Protein AF-A0A1F4U5E6-F1 (afdb_monomer_lite)

pLDDT: mean 86.34, std 8.9, range [43.69, 95.5]

Organism: NCBI:txid1802587

Foldseek 3Di:
DFWKKKKKFKALDLPADAFAFDPPDQQGFGDDPPDARPDDGPQVVLVRHLCRTLWMWMDTDFAIWTWGDSDHPPDDTDTHGFDTDPPPDLDDDTDDDQCVRVNPCRHQKMWIKMWMWRHDPDDGTHTPDIDPPHRDIQGDDDWGKDKDADDFDPVDDSSGGGGMDMDTDD

Secondary structure (DSSP, 8-state):
--EEEEEEEEESSTT-------TT-SS-----TTPPPSSS-HHHHHHHTGGG-SEEEEEETTEEEEEE----TTPPP-PEEEEE--SS-S-------THHHHTT---SEEEEEEEEEEE-SSS--EEEEEPSSSSEEEE-STT-EEEEEPPP-TTS-TTT---EEEEE--

Sequence (170 aa):
MINNRYFMVLSNSQSFSVPLTYADNTEYEFLSVGDPPQSGSQESYYTKYYSTWNGYIELNNNGYYLTKGPFTYETTATPEPLSLFDGNTNTLKFDFRLDRIFGTSIPDTIYFDLITVSYPLSGSKRTQDLLYPDRLPIPKGSSAEKSGSDLSDTTLNSSLDITGWKVRIQ

Radius of gyration: 15.38 Å; chains: 1; bounding box: 39×31×42 Å

Structure (mmCIF, N/CA/C/O backbone):
data_AF-A0A1F4U5E6-F1
#
_entry.id   AF-A0A1F4U5E6-F1
#
loop_
_atom_site.group_PDB
_atom_site.id
_atom_site.type_symbol
_atom_site.label_atom_id
_atom_site.label_alt_id
_atom_site.label_comp_id
_atom_site.label_asym_id
_atom_site.label_entity_id
_atom_site.label_seq_id
_atom_site.pdbx_PDB_ins_code
_atom_site.Cartn_x
_atom_site.Cartn_y
_atom_site.Cartn_z
_atom_site.occupancy
_atom_site.B_iso_or_equiv
_atom_site.auth_seq_id
_atom_site.auth_comp_id
_atom_site.auth_asym_id
_atom_site.auth_atom_id
_atom_site.pdbx_PDB_model_num
ATOM 1 N N . MET A 1 1 ? 13.727 -8.764 -16.614 1.00 43.69 1 MET A N 1
ATOM 2 C CA . MET A 1 1 ? 12.296 -9.026 -16.360 1.00 43.69 1 MET A CA 1
ATOM 3 C C . MET A 1 1 ? 11.8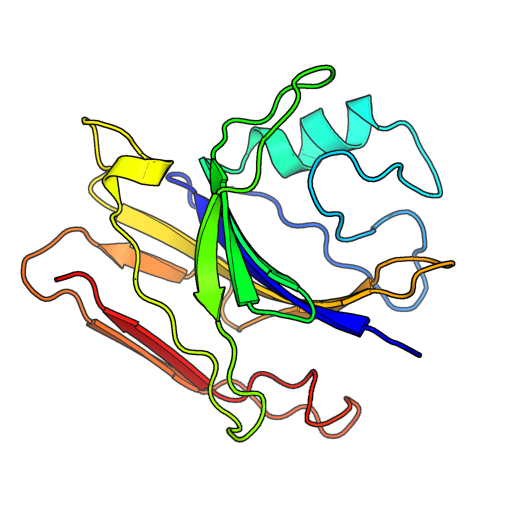06 -7.961 -15.403 1.00 43.69 1 MET A C 1
ATOM 5 O O . MET A 1 1 ? 12.431 -7.789 -14.363 1.00 43.69 1 MET A O 1
ATOM 9 N N . ILE A 1 2 ? 10.781 -7.202 -15.786 1.00 52.31 2 ILE A N 1
ATOM 10 C CA . ILE A 1 2 ? 10.107 -6.282 -14.867 1.00 52.31 2 ILE A CA 1
ATOM 11 C C . ILE A 1 2 ? 9.233 -7.152 -13.963 1.00 52.31 2 ILE A C 1
ATOM 13 O O . ILE A 1 2 ? 8.487 -7.989 -14.464 1.00 52.31 2 ILE A O 1
ATOM 17 N N . ASN A 1 3 ? 9.387 -7.006 -12.652 1.00 75.81 3 ASN A N 1
ATOM 18 C CA . ASN A 1 3 ? 8.534 -7.659 -11.674 1.00 75.81 3 ASN A CA 1
ATOM 19 C C . ASN A 1 3 ? 7.496 -6.622 -11.246 1.00 75.81 3 ASN A C 1
ATOM 21 O O . ASN A 1 3 ? 7.801 -5.749 -10.442 1.00 75.81 3 ASN A O 1
ATOM 25 N N . ASN A 1 4 ? 6.321 -6.628 -11.866 1.00 85.44 4 ASN A N 1
ATOM 26 C CA . ASN A 1 4 ? 5.255 -5.718 -11.459 1.00 85.44 4 ASN A CA 1
ATOM 27 C C . ASN A 1 4 ? 4.776 -6.131 -10.068 1.00 85.44 4 ASN A C 1
ATOM 29 O O . ASN A 1 4 ? 4.473 -7.303 -9.839 1.00 85.44 4 ASN A O 1
ATOM 33 N N . ARG A 1 5 ? 4.727 -5.174 -9.145 1.00 90.62 5 ARG A N 1
ATOM 34 C CA . ARG A 1 5 ? 4.241 -5.392 -7.785 1.00 90.62 5 ARG A CA 1
ATOM 35 C C . ARG A 1 5 ? 2.993 -4.576 -7.533 1.00 90.62 5 ARG A C 1
ATOM 37 O O . ARG A 1 5 ? 2.780 -3.533 -8.144 1.00 90.62 5 ARG A O 1
ATOM 44 N N . TYR A 1 6 ? 2.206 -5.061 -6.591 1.00 92.06 6 TYR A N 1
ATOM 45 C CA . TYR A 1 6 ? 0.998 -4.401 -6.131 1.00 92.06 6 TYR A CA 1
ATOM 46 C C . TYR A 1 6 ? 1.112 -4.200 -4.637 1.00 92.06 6 TYR A C 1
ATOM 48 O O . TYR A 1 6 ? 1.542 -5.115 -3.935 1.00 92.06 6 TYR A O 1
ATOM 56 N N . PHE A 1 7 ? 0.713 -3.029 -4.167 1.00 94.31 7 PHE A N 1
ATOM 57 C CA . PHE A 1 7 ? 0.756 -2.670 -2.761 1.00 94.31 7 PHE A CA 1
ATOM 58 C C . PHE A 1 7 ? -0.616 -2.188 -2.323 1.00 94.31 7 PHE A C 1
ATOM 60 O O . PHE A 1 7 ? -1.143 -1.235 -2.887 1.00 94.31 7 PHE A O 1
ATOM 67 N N . MET A 1 8 ? -1.177 -2.823 -1.298 1.00 94.56 8 MET A N 1
ATOM 68 C CA . MET A 1 8 ? -2.280 -2.257 -0.532 1.00 94.56 8 MET A CA 1
ATOM 69 C C . MET A 1 8 ? -1.697 -1.630 0.733 1.00 94.56 8 MET A C 1
ATOM 71 O O . MET A 1 8 ? -1.329 -2.352 1.661 1.00 94.56 8 MET A O 1
ATOM 75 N N . VAL A 1 9 ? -1.581 -0.305 0.766 1.00 95.50 9 VAL A N 1
ATOM 76 C CA . VAL A 1 9 ? -1.103 0.436 1.944 1.00 95.50 9 VAL A CA 1
ATOM 77 C C . VAL A 1 9 ? -2.282 0.708 2.861 1.00 95.50 9 VAL A C 1
ATOM 79 O O . VAL A 1 9 ? -3.333 1.127 2.393 1.00 95.50 9 VAL A O 1
ATOM 82 N N . LEU A 1 10 ? -2.116 0.470 4.161 1.00 94.88 10 LEU A N 1
ATOM 83 C CA . LEU A 1 10 ? -3.172 0.591 5.163 1.00 94.88 10 LEU A CA 1
ATOM 84 C C . LEU A 1 10 ? -2.769 1.603 6.237 1.00 94.88 10 LEU A C 1
ATOM 86 O O . LEU A 1 10 ? -1.662 1.547 6.783 1.00 94.88 10 LEU A O 1
ATOM 90 N N . SER A 1 11 ? -3.690 2.499 6.588 1.00 95.50 11 SER A N 1
ATOM 91 C CA . SER A 1 11 ? -3.499 3.481 7.655 1.00 95.50 11 SER A CA 1
ATOM 92 C C . SER A 1 11 ? -4.773 3.702 8.470 1.00 95.50 11 SER A C 1
ATOM 94 O O . SER A 1 11 ? -5.887 3.497 7.998 1.00 95.50 11 SER A O 1
ATOM 96 N N . ASN A 1 12 ? -4.624 4.132 9.717 1.00 94.62 12 ASN A N 1
ATOM 97 C CA . ASN A 1 12 ? -5.707 4.615 10.568 1.00 94.62 12 ASN A CA 1
ATOM 98 C C . ASN A 1 12 ? -5.936 6.130 10.420 1.00 94.62 12 ASN A C 1
ATOM 100 O O . ASN A 1 12 ? -6.871 6.664 11.014 1.00 94.62 12 ASN A O 1
ATOM 104 N N . SER A 1 13 ? -5.103 6.818 9.635 1.00 94.75 13 SER A N 1
ATOM 105 C CA . SER A 1 13 ? -5.244 8.237 9.322 1.00 94.75 13 SER A CA 1
ATOM 106 C C . SER A 1 13 ? -5.561 8.420 7.848 1.00 94.75 13 SER A C 1
ATOM 108 O O . SER A 1 13 ? -4.887 7.844 7.003 1.00 94.75 13 SER A O 1
ATOM 110 N N . GLN A 1 14 ? -6.520 9.289 7.520 1.00 94.69 14 GLN A N 1
ATOM 111 C CA . GLN A 1 14 ? -6.767 9.687 6.132 1.00 94.69 14 GLN A CA 1
ATOM 112 C C . GLN A 1 14 ? -5.588 10.481 5.551 1.00 94.69 14 GLN A C 1
ATOM 114 O O . GLN A 1 14 ? -5.414 10.531 4.343 1.00 94.69 14 GLN A O 1
ATOM 119 N N . SER A 1 15 ? -4.747 11.092 6.389 1.00 94.38 15 SER A N 1
ATOM 120 C CA . SER A 1 15 ? -3.628 11.931 5.949 1.00 94.38 15 SER A CA 1
ATOM 121 C C . SER A 1 15 ? -2.345 11.149 5.642 1.00 94.38 15 SER A C 1
ATOM 123 O O . SER A 1 15 ? -1.268 11.749 5.605 1.00 94.38 15 SER A O 1
ATOM 125 N N . PHE A 1 16 ? -2.410 9.821 5.499 1.00 94.12 16 PHE A N 1
ATOM 126 C CA . PHE A 1 16 ? -1.217 9.035 5.194 1.00 94.12 16 PHE A CA 1
ATOM 127 C C . PHE A 1 16 ? -0.647 9.391 3.816 1.00 94.12 16 PHE A C 1
ATOM 129 O O . PHE A 1 16 ? -1.351 9.843 2.904 1.00 94.12 16 PHE A O 1
ATOM 136 N N . SER A 1 17 ? 0.667 9.243 3.695 1.00 90.81 17 SER A N 1
ATOM 137 C CA . SER A 1 17 ? 1.424 9.666 2.523 1.00 90.81 17 SER A CA 1
ATOM 138 C C . SER A 1 17 ? 1.982 8.454 1.804 1.00 90.81 17 SER A C 1
ATOM 140 O O . SER A 1 17 ? 2.767 7.705 2.378 1.00 90.81 17 SER A O 1
ATOM 142 N N . VAL A 1 18 ? 1.629 8.292 0.533 1.00 90.25 18 VAL A N 1
ATOM 143 C CA . VAL A 1 18 ? 2.249 7.318 -0.369 1.00 90.25 18 VAL A CA 1
ATOM 144 C C . VAL A 1 18 ? 3.149 8.042 -1.371 1.00 90.25 18 VAL A C 1
ATOM 146 O O . VAL A 1 18 ? 2.835 9.161 -1.788 1.00 90.25 18 VAL A O 1
ATOM 149 N N . PRO A 1 19 ? 4.297 7.461 -1.740 1.00 87.94 19 PRO A N 1
ATOM 150 C CA . PRO A 1 19 ? 5.153 8.022 -2.770 1.00 87.94 19 PRO A CA 1
ATOM 151 C C . PRO A 1 19 ? 4.485 7.825 -4.132 1.00 87.94 19 PRO A C 1
ATOM 153 O O . PRO A 1 19 ? 4.340 6.708 -4.628 1.00 87.94 19 PRO A O 1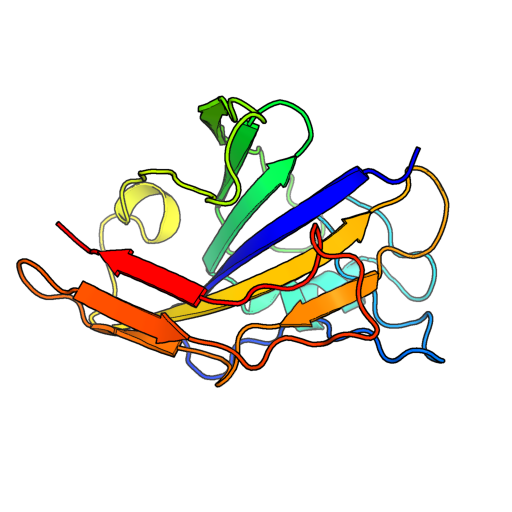
ATOM 156 N N . LEU A 1 20 ? 4.072 8.933 -4.741 1.00 82.12 20 LEU A N 1
ATOM 157 C CA . LEU A 1 20 ? 3.592 8.954 -6.116 1.00 82.12 20 LEU A CA 1
ATOM 158 C C . LEU A 1 20 ? 4.744 9.383 -7.010 1.00 82.12 20 LEU A C 1
ATOM 160 O O . LEU A 1 20 ? 5.339 10.445 -6.818 1.00 82.12 20 LEU A O 1
ATOM 164 N N . THR A 1 21 ? 5.097 8.514 -7.948 1.00 67.88 21 THR A N 1
ATOM 165 C CA . THR A 1 21 ? 6.232 8.742 -8.833 1.00 67.88 21 THR A CA 1
ATOM 166 C C . THR A 1 21 ? 5.725 9.435 -10.084 1.00 67.88 21 THR A C 1
ATOM 168 O O . THR A 1 21 ? 4.960 8.848 -10.845 1.00 67.88 21 THR A O 1
ATOM 171 N N . TYR A 1 22 ? 6.129 10.682 -10.301 1.00 60.31 22 TYR A N 1
ATOM 172 C CA . TYR A 1 22 ? 5.859 11.375 -11.559 1.00 60.31 22 TYR A CA 1
ATOM 173 C C . TYR A 1 22 ? 6.853 10.899 -12.627 1.00 60.31 22 TYR A C 1
ATOM 175 O O . TYR A 1 22 ? 7.969 10.485 -12.305 1.00 60.31 22 TYR A O 1
ATOM 183 N N . ALA A 1 23 ? 6.453 10.924 -13.901 1.00 55.72 23 ALA A N 1
ATOM 184 C CA . ALA A 1 23 ? 7.228 10.349 -15.006 1.00 55.72 23 ALA A CA 1
ATOM 185 C C . ALA A 1 23 ? 8.668 10.902 -15.125 1.00 55.72 23 ALA A C 1
ATOM 187 O O . ALA A 1 23 ? 9.558 10.217 -15.634 1.00 55.72 23 ALA A O 1
ATOM 188 N N . ASP A 1 24 ? 8.924 12.100 -14.612 1.00 56.66 24 ASP A N 1
ATOM 189 C CA . ASP A 1 24 ? 10.200 12.812 -14.646 1.00 56.66 24 ASP A CA 1
ATOM 190 C C . ASP A 1 24 ? 10.960 12.823 -13.308 1.00 56.66 24 ASP A C 1
ATOM 192 O O . ASP A 1 24 ? 12.129 13.207 -13.284 1.00 56.66 24 ASP A O 1
ATOM 196 N N . ASN A 1 25 ? 10.355 12.361 -12.209 1.00 61.88 25 ASN A N 1
ATOM 197 C CA . ASN A 1 25 ? 10.953 12.474 -10.884 1.00 61.88 25 ASN A CA 1
ATOM 198 C C . ASN A 1 25 ? 11.482 11.127 -10.364 1.00 61.88 25 ASN A C 1
ATOM 200 O O . ASN A 1 25 ? 10.719 10.228 -10.017 1.00 61.88 25 ASN A O 1
ATOM 204 N N . THR A 1 26 ? 12.810 11.000 -10.290 1.00 63.78 26 THR A N 1
ATOM 205 C CA . THR A 1 26 ? 13.498 9.828 -9.720 1.00 63.78 26 THR A CA 1
ATOM 206 C C . THR A 1 26 ? 13.599 9.855 -8.193 1.00 63.78 26 THR A C 1
ATOM 208 O O . THR A 1 26 ? 13.991 8.850 -7.612 1.00 63.78 26 THR A O 1
ATOM 211 N N . GLU A 1 27 ? 13.269 10.974 -7.540 1.00 65.38 27 GLU A N 1
ATOM 212 C CA . GLU A 1 27 ? 13.323 11.122 -6.077 1.00 65.38 27 GLU A CA 1
ATOM 213 C C . GLU A 1 27 ? 12.194 10.393 -5.356 1.00 65.38 27 GLU A C 1
ATOM 215 O O . GLU A 1 27 ? 12.305 10.065 -4.173 1.00 65.38 27 GLU A O 1
ATOM 220 N N . TYR A 1 28 ? 11.090 10.154 -6.056 1.00 73.62 28 TYR A N 1
ATOM 221 C CA . TYR A 1 28 ? 9.947 9.453 -5.509 1.00 73.62 28 TYR A CA 1
ATOM 222 C C . TYR A 1 28 ? 9.988 8.036 -6.054 1.00 73.62 28 TYR A C 1
ATOM 224 O O . TYR A 1 28 ? 9.728 7.812 -7.230 1.00 73.62 28 TYR A O 1
ATOM 232 N N . GLU A 1 29 ? 10.358 7.090 -5.197 1.00 88.19 29 GLU A N 1
ATOM 233 C CA . GLU A 1 29 ? 10.239 5.660 -5.457 1.00 88.19 29 GLU A CA 1
ATOM 234 C C . GLU A 1 29 ? 9.191 5.052 -4.532 1.00 88.19 29 GLU A C 1
ATOM 236 O O . GLU A 1 29 ? 9.054 5.466 -3.379 1.00 88.19 29 GLU A O 1
ATOM 241 N N . PHE A 1 30 ? 8.485 4.030 -5.001 1.00 91.38 30 PHE A N 1
ATOM 242 C CA . PHE A 1 30 ? 7.684 3.180 -4.130 1.00 91.38 30 PHE A CA 1
ATOM 243 C C . PHE A 1 30 ? 8.506 1.951 -3.748 1.00 91.38 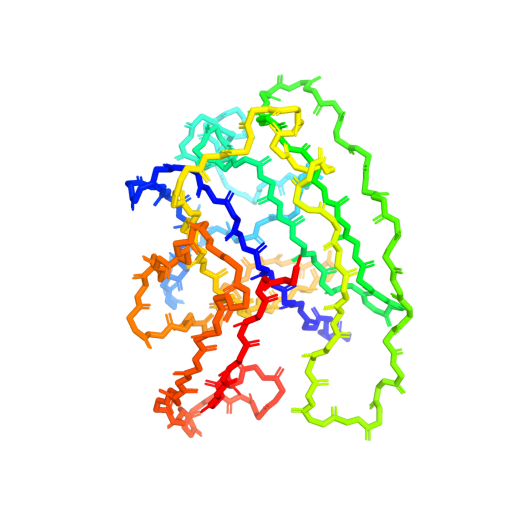30 PHE A C 1
ATOM 245 O O . PHE A 1 30 ? 8.798 1.096 -4.584 1.00 91.38 30 PHE A O 1
ATOM 252 N N . LEU A 1 31 ? 8.905 1.878 -2.483 1.00 89.50 31 LEU A N 1
ATOM 253 C CA . LEU A 1 31 ? 9.818 0.868 -1.967 1.00 89.50 31 LEU A CA 1
ATOM 254 C C . LEU A 1 31 ? 9.061 -0.120 -1.072 1.00 89.50 31 LEU A C 1
ATOM 256 O O . LEU A 1 31 ? 8.089 0.244 -0.411 1.00 89.50 31 LEU A O 1
ATOM 260 N N . SER A 1 32 ? 9.524 -1.368 -1.042 1.00 89.38 32 SER A N 1
ATOM 261 C CA . SER A 1 32 ? 9.269 -2.287 0.070 1.00 89.38 32 SER A CA 1
ATOM 262 C C . SER A 1 32 ? 10.192 -1.934 1.242 1.00 89.38 32 SER A C 1
ATOM 264 O O . SER A 1 32 ? 11.271 -1.357 1.073 1.00 89.38 32 SER A O 1
ATOM 266 N N . VAL A 1 33 ? 9.774 -2.245 2.468 1.00 87.69 33 VAL A N 1
ATOM 267 C CA . VAL A 1 33 ? 10.563 -1.912 3.667 1.00 87.69 33 VAL A CA 1
ATOM 268 C C . VAL A 1 33 ? 11.918 -2.618 3.612 1.00 87.69 33 VAL A C 1
ATOM 270 O O . VAL A 1 33 ? 11.986 -3.811 3.335 1.00 87.69 33 VAL A O 1
ATOM 273 N N . GLY A 1 34 ? 12.991 -1.873 3.886 1.00 84.00 34 GLY A N 1
ATOM 274 C CA . GLY A 1 34 ? 14.371 -2.353 3.789 1.00 84.00 34 GLY A CA 1
ATOM 275 C C . GLY A 1 34 ? 15.052 -2.093 2.442 1.00 84.00 34 GLY A C 1
ATOM 276 O O . GLY A 1 34 ? 16.280 -2.116 2.391 1.00 84.00 34 GLY A O 1
ATOM 277 N N . ASP A 1 35 ? 14.306 -1.773 1.382 1.00 86.88 35 ASP A N 1
ATOM 278 C CA . ASP A 1 35 ? 14.919 -1.404 0.107 1.00 86.88 35 ASP A CA 1
ATOM 279 C C . ASP A 1 35 ? 15.579 -0.015 0.192 1.00 86.88 35 ASP A C 1
ATOM 281 O O . ASP A 1 35 ? 14.956 0.936 0.676 1.00 86.88 35 ASP A O 1
ATOM 285 N N . PRO A 1 36 ? 16.820 0.142 -0.304 1.00 85.81 36 PRO A N 1
ATOM 286 C CA . PRO A 1 36 ? 17.475 1.441 -0.342 1.00 85.81 36 PRO A CA 1
ATOM 287 C C . PRO A 1 36 ? 16.894 2.311 -1.473 1.00 85.81 36 PRO A C 1
ATOM 289 O O . PRO A 1 36 ? 16.702 1.797 -2.584 1.00 85.81 36 PRO A O 1
ATOM 292 N N . PRO A 1 37 ? 16.646 3.614 -1.233 1.00 85.69 37 PRO A N 1
ATOM 293 C CA . PRO A 1 37 ? 16.294 4.547 -2.296 1.00 85.69 37 PRO A CA 1
ATOM 294 C C . PRO A 1 37 ? 17.506 4.832 -3.194 1.00 85.69 37 PRO A C 1
ATOM 296 O O . PRO A 1 37 ? 18.653 4.826 -2.744 1.00 85.69 37 PRO A O 1
ATOM 299 N N . GLN A 1 38 ? 17.256 5.130 -4.465 1.00 84.75 38 GLN A N 1
ATOM 300 C CA . GLN A 1 38 ? 18.274 5.527 -5.437 1.00 84.75 38 GLN A CA 1
ATOM 301 C C . GLN A 1 38 ? 18.814 6.937 -5.199 1.00 84.75 38 GLN A C 1
ATOM 303 O O . GLN A 1 38 ? 19.956 7.232 -5.552 1.00 84.75 38 GLN A O 1
ATOM 308 N N . SER A 1 39 ? 18.000 7.810 -4.611 1.00 82.56 39 SER A N 1
ATOM 309 C CA . SER A 1 39 ? 18.358 9.189 -4.282 1.00 82.56 39 SER A CA 1
ATOM 310 C C . SER A 1 39 ? 17.784 9.597 -2.929 1.00 82.56 39 SER A C 1
ATOM 312 O O . SER A 1 39 ? 16.699 9.157 -2.553 1.00 82.56 39 SER A O 1
ATOM 314 N N . GLY A 1 40 ? 18.491 10.476 -2.219 1.00 83.88 40 GLY A N 1
ATOM 315 C CA . GLY A 1 40 ? 18.142 10.867 -0.851 1.00 83.88 40 GLY A CA 1
ATOM 316 C C . GLY A 1 40 ? 18.599 9.846 0.196 1.00 83.88 40 GLY A C 1
ATOM 317 O O . GLY A 1 40 ? 19.348 8.918 -0.107 1.00 83.88 40 GLY A O 1
ATOM 318 N N . SER A 1 41 ? 18.179 10.039 1.451 1.00 87.69 41 SER A N 1
ATOM 319 C CA . SER A 1 41 ? 18.474 9.102 2.543 1.00 87.69 41 SER A CA 1
ATOM 320 C C . SER A 1 41 ? 17.286 8.190 2.840 1.00 87.69 41 SER A C 1
ATOM 322 O O . SER A 1 41 ? 16.127 8.612 2.798 1.00 87.69 41 SER A O 1
ATOM 324 N N . GLN A 1 42 ? 17.579 6.940 3.203 1.00 86.75 42 GLN A N 1
ATOM 325 C CA . GLN A 1 42 ? 16.571 5.981 3.656 1.00 86.75 42 GLN A CA 1
ATOM 326 C C . GLN A 1 42 ? 15.815 6.507 4.886 1.00 86.75 42 GLN A C 1
ATOM 328 O O . GLN A 1 42 ? 14.597 6.392 4.951 1.00 86.75 42 GLN A O 1
ATOM 333 N N . GLU A 1 43 ? 16.499 7.173 5.815 1.00 88.88 43 GLU A N 1
ATOM 334 C CA . GLU A 1 43 ? 15.865 7.825 6.966 1.00 88.88 43 GLU A CA 1
ATOM 335 C C . GLU A 1 43 ? 14.789 8.841 6.548 1.00 88.88 43 GLU A C 1
ATOM 337 O O . GLU A 1 43 ? 13.663 8.789 7.044 1.00 88.88 43 GLU A O 1
ATOM 342 N N . SER A 1 44 ? 15.092 9.721 5.584 1.00 87.69 44 SER A N 1
ATOM 343 C CA . SER A 1 44 ? 14.125 10.714 5.089 1.00 87.69 44 SER A CA 1
ATOM 344 C C . SER A 1 44 ? 12.893 10.043 4.485 1.00 87.69 44 SER A C 1
ATOM 346 O O . SER A 1 44 ? 11.769 10.508 4.683 1.00 87.69 44 SER A O 1
ATOM 348 N N . TYR A 1 45 ? 13.097 8.933 3.772 1.00 88.50 45 TYR A N 1
ATOM 349 C CA . TYR A 1 45 ? 12.015 8.152 3.185 1.00 88.50 45 TYR A CA 1
ATOM 350 C C . TYR A 1 45 ? 11.090 7.562 4.256 1.00 88.50 45 TYR A C 1
ATOM 352 O O . TYR A 1 45 ? 9.868 7.707 4.174 1.00 88.50 45 TYR A O 1
ATOM 360 N N . TYR A 1 46 ? 11.673 6.946 5.290 1.00 89.06 46 TYR A N 1
ATOM 361 C CA . TYR A 1 46 ? 10.921 6.382 6.411 1.00 89.06 46 TYR A CA 1
ATOM 362 C C . TYR A 1 46 ? 10.117 7.460 7.130 1.00 89.06 46 TYR A C 1
ATOM 364 O O . TYR A 1 46 ? 8.921 7.284 7.358 1.00 89.06 46 TYR A O 1
ATOM 372 N N . THR A 1 47 ? 10.746 8.594 7.435 1.00 88.50 47 THR A N 1
ATOM 373 C CA . THR A 1 47 ? 10.085 9.705 8.124 1.00 88.50 47 THR A CA 1
ATOM 374 C C . THR A 1 47 ? 8.934 10.278 7.306 1.00 88.50 47 THR A C 1
ATOM 376 O O . THR A 1 47 ? 7.886 10.574 7.876 1.00 88.50 47 THR A O 1
ATOM 379 N N . LYS A 1 48 ? 9.094 10.416 5.986 1.00 88.25 48 LYS A N 1
ATOM 380 C CA . LYS A 1 48 ? 8.088 11.043 5.120 1.00 88.25 48 LYS A CA 1
ATOM 381 C C . LYS A 1 48 ? 6.913 10.125 4.781 1.00 88.25 48 LYS A C 1
ATOM 383 O O . LYS A 1 48 ? 5.777 10.592 4.765 1.00 88.25 48 LYS A O 1
ATOM 388 N N . TYR A 1 49 ? 7.178 8.856 4.475 1.00 90.69 49 TYR A N 1
ATOM 389 C CA . TYR A 1 49 ? 6.164 7.937 3.953 1.00 90.69 49 TYR A CA 1
ATOM 390 C C . TYR A 1 49 ? 5.827 6.845 4.963 1.00 90.69 49 TYR A C 1
ATOM 392 O O . TYR A 1 49 ? 4.719 6.826 5.498 1.00 90.69 49 TYR A O 1
ATOM 400 N N . TYR A 1 50 ? 6.783 5.968 5.277 1.00 91.12 50 TYR A N 1
ATOM 401 C CA . TYR A 1 50 ? 6.495 4.764 6.055 1.00 91.12 50 TYR A CA 1
ATOM 402 C C . TYR A 1 50 ? 6.005 5.025 7.484 1.00 91.12 50 TYR A C 1
ATOM 404 O O . TYR A 1 50 ? 5.201 4.249 7.998 1.00 91.12 50 TYR A O 1
ATOM 412 N N . SER A 1 51 ? 6.427 6.119 8.117 1.00 89.56 51 SER A N 1
ATOM 413 C CA . SER A 1 51 ? 5.947 6.524 9.446 1.00 89.56 51 SER A CA 1
ATOM 414 C C . SER A 1 51 ? 4.429 6.756 9.487 1.00 89.56 51 SER A C 1
ATOM 416 O O . SER A 1 51 ? 3.815 6.685 10.550 1.00 89.56 51 SER A O 1
ATOM 418 N N . THR A 1 52 ? 3.813 7.008 8.327 1.00 92.75 52 THR A N 1
ATOM 419 C CA . THR A 1 52 ? 2.374 7.259 8.183 1.00 92.75 52 THR A CA 1
ATOM 420 C C . THR A 1 52 ? 1.559 5.987 7.917 1.00 92.75 52 THR A C 1
ATOM 422 O O . THR A 1 52 ? 0.325 6.033 7.890 1.00 92.75 52 THR A O 1
ATOM 425 N N . TRP A 1 53 ? 2.227 4.848 7.710 1.00 94.56 53 TRP A N 1
ATOM 426 C CA . TRP A 1 53 ? 1.597 3.571 7.377 1.00 94.56 53 TRP A CA 1
ATOM 427 C C . TRP A 1 53 ? 1.474 2.703 8.629 1.00 94.56 53 TRP A C 1
ATOM 429 O O . TRP A 1 53 ? 2.423 2.552 9.399 1.00 94.56 53 TRP A O 1
ATOM 439 N N . ASN A 1 54 ? 0.322 2.059 8.813 1.00 94.88 54 ASN A N 1
ATOM 440 C CA . ASN A 1 54 ? 0.167 1.031 9.847 1.00 94.88 54 ASN A CA 1
ATOM 441 C C . ASN A 1 54 ? 0.627 -0.345 9.360 1.00 94.88 54 ASN A C 1
ATOM 443 O O . ASN A 1 54 ? 0.973 -1.204 10.167 1.00 94.88 54 ASN A O 1
ATOM 447 N N . GLY A 1 55 ? 0.651 -0.552 8.049 1.00 95.00 55 GLY A N 1
ATOM 448 C CA . GLY A 1 55 ? 1.161 -1.746 7.397 1.00 95.00 55 GLY A CA 1
ATOM 449 C C . GLY A 1 55 ? 0.831 -1.711 5.914 1.00 95.00 55 GLY A C 1
ATOM 450 O O . GLY A 1 55 ? 0.148 -0.804 5.437 1.00 95.00 55 GLY A O 1
ATOM 451 N N . TYR A 1 56 ? 1.306 -2.705 5.183 1.00 95.19 56 TYR A N 1
ATOM 452 C CA . TYR A 1 56 ? 0.908 -2.908 3.798 1.00 95.19 56 TYR A CA 1
ATOM 453 C C . TYR A 1 56 ? 0.896 -4.391 3.457 1.00 95.19 56 TYR A C 1
ATOM 455 O O . TYR A 1 56 ? 1.494 -5.217 4.151 1.00 95.19 56 TYR A O 1
ATOM 463 N N . ILE A 1 57 ? 0.201 -4.714 2.376 1.00 95.19 57 ILE A N 1
ATOM 464 C CA . ILE A 1 57 ? 0.240 -6.029 1.750 1.00 95.19 57 ILE A CA 1
ATOM 465 C C . ILE A 1 57 ? 0.867 -5.853 0.379 1.00 95.19 57 ILE A C 1
ATOM 467 O O . ILE A 1 57 ? 0.410 -5.017 -0.396 1.00 95.19 57 ILE A O 1
ATOM 471 N N . GLU A 1 58 ? 1.909 -6.622 0.091 1.00 94.19 58 GLU A N 1
ATOM 472 C CA . GLU A 1 58 ? 2.552 -6.642 -1.217 1.00 94.19 58 GLU A CA 1
ATOM 473 C C . GLU A 1 58 ? 2.281 -7.957 -1.946 1.00 94.19 58 GLU A C 1
ATOM 475 O O . GLU A 1 58 ? 2.344 -9.036 -1.356 1.00 94.19 58 GLU A O 1
ATOM 480 N N . LEU A 1 59 ? 2.017 -7.867 -3.247 1.00 91.69 59 LEU A N 1
ATOM 481 C CA . LEU A 1 59 ? 2.195 -8.985 -4.163 1.00 91.69 59 LEU A CA 1
ATOM 482 C C . LEU A 1 59 ? 3.627 -8.931 -4.694 1.00 91.69 59 LEU A C 1
ATOM 484 O O . LEU A 1 59 ? 3.976 -8.021 -5.449 1.00 91.69 59 LEU A O 1
ATOM 488 N N . ASN A 1 60 ? 4.442 -9.919 -4.332 1.00 83.12 60 ASN A N 1
ATOM 489 C CA . ASN A 1 60 ? 5.740 -10.156 -4.957 1.00 83.12 60 ASN A CA 1
ATOM 490 C C . ASN A 1 60 ? 5.732 -11.573 -5.550 1.00 83.12 60 ASN A C 1
ATOM 492 O O . ASN A 1 60 ? 5.214 -12.462 -4.890 1.00 83.12 60 ASN A O 1
ATOM 496 N N . ASN A 1 61 ? 6.235 -11.745 -6.786 1.00 72.31 61 ASN A N 1
ATOM 497 C CA . ASN A 1 61 ? 6.441 -12.962 -7.614 1.00 72.31 61 ASN A CA 1
ATOM 498 C C . ASN A 1 61 ? 5.706 -14.287 -7.294 1.00 72.31 61 ASN A C 1
ATOM 500 O O . ASN A 1 61 ? 5.257 -14.950 -8.220 1.00 72.31 61 ASN A O 1
ATOM 504 N N . ASN A 1 62 ? 5.630 -14.713 -6.037 1.00 80.62 62 ASN A N 1
ATOM 505 C CA . ASN A 1 62 ? 5.103 -15.999 -5.599 1.00 80.62 62 ASN A CA 1
ATOM 506 C C . ASN A 1 62 ? 3.873 -15.890 -4.676 1.00 80.62 62 ASN A C 1
ATOM 508 O O . ASN A 1 62 ? 3.247 -16.910 -4.386 1.00 80.62 62 ASN A O 1
ATOM 512 N N . GLY A 1 63 ? 3.505 -14.699 -4.192 1.00 91.31 63 GLY A N 1
ATOM 513 C CA . GLY A 1 63 ? 2.364 -14.563 -3.292 1.00 91.31 63 GLY A CA 1
ATOM 514 C C . GLY A 1 63 ? 2.190 -13.202 -2.639 1.00 91.31 63 GLY A C 1
ATOM 515 O O . GLY A 1 63 ? 2.895 -12.235 -2.926 1.00 91.31 63 GLY A O 1
ATOM 516 N N . TYR A 1 64 ? 1.207 -13.159 -1.749 1.00 94.44 64 TYR A N 1
ATOM 517 C CA . TYR A 1 64 ? 0.865 -11.995 -0.951 1.00 94.44 64 TYR A CA 1
ATOM 518 C C . TYR A 1 64 ? 1.582 -12.050 0.391 1.00 94.44 64 TYR A C 1
ATOM 520 O O . TYR A 1 64 ? 1.523 -13.066 1.091 1.00 94.44 64 TYR A O 1
ATOM 528 N N . TYR A 1 65 ? 2.207 -10.943 0.769 1.00 94.75 65 TYR A N 1
ATOM 529 C CA . TYR A 1 65 ? 2.951 -10.801 2.013 1.00 94.75 65 TYR A CA 1
ATOM 530 C C . TYR A 1 65 ? 2.451 -9.582 2.773 1.00 94.75 65 TYR A C 1
ATOM 532 O O . TYR A 1 65 ? 2.300 -8.507 2.201 1.00 94.75 65 TYR A O 1
ATOM 540 N N . LEU A 1 66 ? 2.192 -9.753 4.063 1.00 95.31 66 LEU A N 1
ATOM 541 C CA . LEU A 1 66 ? 1.781 -8.694 4.971 1.00 95.31 66 LEU A CA 1
ATOM 542 C C . LEU A 1 66 ? 2.994 -8.199 5.743 1.00 95.31 66 LEU A C 1
ATOM 544 O O . LEU A 1 66 ? 3.634 -8.967 6.456 1.00 95.31 66 LEU A O 1
ATOM 548 N N . THR A 1 67 ? 3.262 -6.904 5.661 1.00 94.44 67 THR A N 1
ATOM 549 C CA . THR A 1 67 ? 4.326 -6.259 6.424 1.00 94.44 67 THR A CA 1
ATOM 550 C C . THR A 1 67 ? 3.695 -5.277 7.404 1.00 94.44 67 THR A C 1
ATOM 552 O O . THR A 1 67 ? 3.051 -4.300 7.015 1.00 94.44 67 THR A O 1
ATOM 555 N N . LYS A 1 68 ? 3.857 -5.556 8.699 1.00 93.12 68 LYS A N 1
ATOM 556 C CA . LYS A 1 68 ? 3.273 -4.769 9.791 1.00 93.12 68 LYS A CA 1
ATOM 557 C C . LYS A 1 68 ? 4.158 -3.570 10.157 1.00 93.12 68 LYS A C 1
ATOM 559 O O . LYS A 1 68 ? 5.363 -3.738 10.320 1.00 93.12 68 LYS A O 1
ATOM 564 N N . GLY A 1 69 ? 3.543 -2.399 10.341 1.00 89.25 69 GLY A N 1
ATOM 565 C CA . GLY A 1 69 ? 4.160 -1.189 10.895 1.00 89.25 69 GLY A CA 1
ATOM 566 C C . GLY A 1 69 ? 3.765 -0.907 12.363 1.00 89.25 69 GLY A C 1
ATOM 567 O O . GLY A 1 69 ? 3.248 -1.792 13.051 1.00 89.25 69 GLY A O 1
ATOM 568 N N . PRO A 1 70 ? 3.975 0.327 12.869 1.00 82.31 70 PRO A N 1
ATOM 569 C CA . PRO A 1 70 ? 4.596 1.458 12.180 1.00 82.31 70 PRO A CA 1
ATOM 570 C C . PRO A 1 70 ? 6.071 1.189 11.888 1.00 82.31 70 PRO A C 1
ATOM 572 O O . PRO A 1 70 ? 6.744 0.460 12.613 1.00 82.31 70 PRO A O 1
ATOM 575 N N . PHE A 1 71 ? 6.569 1.785 10.815 1.00 87.94 71 PHE A N 1
ATOM 576 C CA . PHE A 1 71 ? 7.948 1.607 10.388 1.00 87.94 71 PHE A CA 1
ATOM 577 C C . PHE A 1 71 ? 8.796 2.770 10.885 1.00 87.94 71 PHE A C 1
ATOM 579 O O . PHE A 1 71 ? 8.495 3.933 10.609 1.00 87.94 71 PHE A O 1
ATOM 586 N N . THR A 1 72 ? 9.886 2.462 11.574 1.00 85.81 72 THR A N 1
ATOM 587 C CA . THR A 1 72 ? 10.899 3.453 11.940 1.00 85.81 72 THR A CA 1
ATOM 588 C C . THR A 1 72 ? 12.213 3.116 11.259 1.00 85.81 72 THR A C 1
ATOM 590 O O . THR A 1 72 ? 12.493 1.953 10.955 1.00 85.81 72 THR A O 1
ATOM 593 N N . TYR A 1 73 ? 13.020 4.136 10.988 1.00 83.62 73 TYR A N 1
ATOM 594 C CA . TYR A 1 73 ? 14.360 3.922 10.455 1.00 83.62 73 TYR A CA 1
ATOM 595 C C . TYR A 1 73 ? 15.145 2.965 11.379 1.00 83.62 73 TYR A C 1
ATOM 597 O O . TYR A 1 73 ? 14.903 2.930 12.585 1.00 83.62 73 TYR A O 1
ATOM 605 N N . GLU A 1 74 ? 15.996 2.120 10.792 1.00 80.44 74 GLU A N 1
ATOM 606 C CA . GLU A 1 74 ? 16.754 1.044 11.467 1.00 80.44 74 GLU A CA 1
ATOM 607 C C . GLU A 1 74 ? 15.933 -0.100 12.092 1.00 80.44 74 GLU A C 1
ATOM 609 O O . GLU A 1 74 ? 16.507 -1.003 12.701 1.00 80.44 74 GLU A O 1
ATOM 614 N N . THR A 1 75 ? 14.608 -0.143 11.900 1.00 76.44 75 THR A N 1
ATOM 615 C CA . THR A 1 75 ? 13.821 -1.335 12.259 1.00 76.44 75 THR A CA 1
ATOM 616 C C . THR A 1 75 ? 13.678 -2.290 11.087 1.00 76.44 75 THR A C 1
ATOM 618 O O . THR A 1 75 ? 13.283 -1.914 9.980 1.00 76.44 75 THR A O 1
ATOM 621 N N . THR A 1 76 ? 13.983 -3.560 11.342 1.00 76.75 76 THR A N 1
ATOM 622 C CA . THR A 1 76 ? 13.717 -4.641 10.397 1.00 76.75 76 THR A CA 1
ATOM 623 C C . THR A 1 76 ? 12.237 -4.991 10.463 1.00 76.75 76 THR A C 1
ATOM 625 O O . THR A 1 76 ? 11.745 -5.406 11.512 1.00 76.75 76 THR A O 1
ATOM 628 N N . ALA A 1 77 ? 11.525 -4.850 9.347 1.00 83.56 77 ALA A N 1
ATOM 629 C CA . ALA A 1 77 ? 10.201 -5.436 9.202 1.00 83.56 77 ALA A CA 1
ATOM 630 C C . ALA A 1 77 ? 10.330 -6.814 8.552 1.00 83.56 77 ALA A C 1
ATOM 632 O O . ALA A 1 77 ? 11.081 -6.983 7.592 1.00 83.56 77 ALA A O 1
ATOM 633 N N . THR A 1 78 ? 9.587 -7.788 9.067 1.00 86.62 78 THR A N 1
ATOM 634 C CA . THR A 1 78 ? 9.567 -9.150 8.528 1.00 86.62 78 THR A CA 1
ATOM 635 C C . THR A 1 78 ? 8.248 -9.363 7.791 1.00 86.62 78 THR A C 1
ATOM 637 O O . THR A 1 78 ? 7.208 -9.389 8.450 1.00 86.62 78 THR A O 1
ATOM 640 N N . PRO A 1 79 ? 8.256 -9.509 6.453 1.00 90.94 79 PRO A N 1
ATOM 641 C CA . PRO A 1 79 ? 7.048 -9.826 5.702 1.00 90.94 79 PRO A CA 1
ATOM 642 C C . PRO A 1 79 ? 6.505 -11.204 6.092 1.00 90.94 79 PRO A C 1
ATOM 644 O O . PRO A 1 79 ? 7.228 -12.203 6.086 1.00 90.94 79 PRO A O 1
ATOM 647 N N . GLU A 1 80 ? 5.218 -11.271 6.411 1.00 92.50 80 GLU A N 1
ATOM 648 C CA . GLU A 1 80 ? 4.521 -12.501 6.765 1.00 92.50 80 GLU A CA 1
ATOM 649 C C . GLU A 1 80 ? 3.725 -13.015 5.556 1.00 92.50 80 GLU A C 1
ATOM 651 O O . GLU A 1 80 ? 2.885 -12.281 5.030 1.00 92.50 80 GLU A O 1
ATOM 656 N N . PRO A 1 81 ? 3.907 -14.268 5.107 1.00 93.12 81 PRO A N 1
ATOM 657 C CA . PRO A 1 81 ? 3.132 -14.794 3.989 1.00 93.12 81 PRO A CA 1
ATOM 658 C C . PRO A 1 81 ? 1.636 -14.880 4.341 1.00 93.12 81 PRO A C 1
ATOM 660 O O . PRO A 1 81 ? 1.259 -15.262 5.455 1.00 93.12 81 PRO A O 1
ATOM 663 N N . LEU A 1 82 ? 0.781 -14.532 3.378 1.00 93.62 82 LEU A N 1
ATOM 664 C CA . LEU A 1 82 ? -0.676 -14.646 3.473 1.00 93.62 82 LEU A CA 1
ATOM 665 C C . LEU A 1 82 ? -1.205 -15.804 2.627 1.00 93.62 82 LEU A C 1
ATOM 667 O O . LEU A 1 82 ? -1.890 -16.686 3.135 1.00 93.62 82 LEU A O 1
ATOM 671 N N . SER A 1 83 ? -0.911 -15.782 1.329 1.00 91.81 83 SER A N 1
ATOM 672 C CA . SER A 1 83 ? -1.378 -16.774 0.358 1.00 91.81 83 SER A CA 1
ATOM 673 C C . SER A 1 83 ? -0.517 -16.735 -0.902 1.00 91.81 83 SER A C 1
ATOM 675 O O . SER A 1 83 ? 0.183 -15.754 -1.155 1.00 91.81 83 SER A O 1
ATOM 677 N N . LEU A 1 84 ? -0.548 -17.815 -1.681 1.00 90.31 84 LEU A N 1
ATOM 678 C CA . LEU A 1 84 ? 0.115 -17.870 -2.982 1.00 90.31 84 LEU A CA 1
ATOM 679 C C . LEU A 1 84 ? -0.726 -17.141 -4.030 1.00 90.31 84 LEU A C 1
ATOM 681 O O . LEU A 1 84 ? -1.955 -17.173 -3.974 1.00 90.31 84 LEU A O 1
ATOM 685 N N . PHE A 1 85 ? -0.057 -16.526 -5.001 1.00 86.94 85 PHE A N 1
ATOM 686 C CA . PHE A 1 85 ? -0.710 -15.981 -6.185 1.00 86.94 85 PHE A CA 1
ATOM 687 C C . PHE A 1 85 ? -0.666 -17.026 -7.298 1.00 86.94 85 PHE A C 1
ATOM 689 O O . PHE A 1 85 ? 0.399 -17.555 -7.609 1.00 86.94 85 PHE A O 1
ATOM 696 N N . ASP A 1 86 ? -1.819 -17.347 -7.880 1.00 80.56 86 ASP A N 1
ATOM 697 C CA . ASP A 1 86 ? -1.930 -18.407 -8.885 1.00 80.56 86 ASP A CA 1
ATOM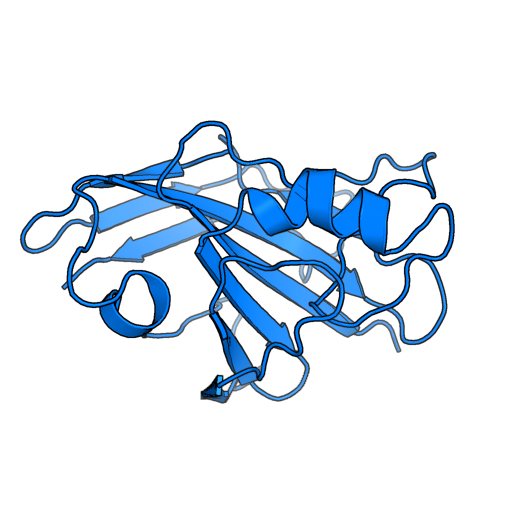 698 C C . ASP A 1 86 ? -1.595 -17.946 -10.313 1.00 80.56 86 ASP A C 1
ATOM 700 O O . ASP A 1 86 ? -1.495 -18.786 -11.205 1.00 80.56 86 ASP A O 1
ATOM 704 N N . GLY A 1 87 ? -1.404 -16.639 -10.537 1.00 75.56 87 GLY A N 1
ATOM 705 C CA . GLY A 1 87 ? -0.935 -16.057 -11.800 1.00 75.56 87 GLY A CA 1
ATOM 706 C C . GLY A 1 87 ? -1.880 -16.200 -12.996 1.00 75.56 87 GLY A C 1
ATOM 707 O O . GLY A 1 87 ? -1.589 -15.664 -14.061 1.00 75.56 87 GLY A O 1
ATOM 708 N N . ASN A 1 88 ? -3.003 -16.900 -12.838 1.00 75.81 88 ASN A N 1
ATOM 709 C CA . ASN A 1 88 ? -3.886 -17.302 -13.936 1.00 75.81 88 ASN A CA 1
ATOM 710 C C . ASN A 1 88 ? -5.173 -16.470 -13.992 1.00 75.81 88 ASN A C 1
ATOM 712 O O . ASN A 1 88 ? -6.130 -16.839 -14.675 1.00 75.81 88 ASN A O 1
ATOM 716 N N . THR A 1 89 ? -5.220 -15.362 -13.253 1.00 80.56 89 THR A N 1
ATOM 717 C CA . THR A 1 89 ? -6.401 -14.512 -13.137 1.00 80.56 89 THR A CA 1
ATOM 718 C C . THR A 1 89 ? -6.026 -13.039 -13.278 1.00 80.56 89 THR A C 1
ATOM 720 O O . THR A 1 89 ? -4.940 -12.614 -12.892 1.00 80.56 89 THR A O 1
ATOM 723 N N . ASN A 1 90 ? -6.966 -12.239 -13.782 1.00 83.06 90 ASN A N 1
ATOM 724 C CA . ASN A 1 90 ? -6.865 -10.775 -13.791 1.00 83.06 90 ASN A CA 1
ATOM 725 C C . ASN A 1 90 ? -7.386 -10.176 -12.472 1.00 83.06 90 ASN A C 1
ATOM 727 O O . ASN A 1 90 ? -7.890 -9.057 -12.442 1.00 83.06 90 ASN A O 1
ATOM 731 N N . THR A 1 91 ? -7.384 -10.952 -11.387 1.00 86.06 91 THR A N 1
ATOM 732 C CA . THR A 1 91 ? -7.959 -10.553 -10.104 1.00 86.06 91 THR A CA 1
ATOM 733 C C . THR A 1 91 ? -6.974 -10.859 -8.998 1.00 86.06 91 THR A C 1
ATOM 735 O O . THR A 1 91 ? -6.625 -12.009 -8.755 1.00 86.06 91 THR A O 1
ATOM 738 N N . LEU A 1 92 ? -6.565 -9.822 -8.275 1.00 85.62 92 LEU A N 1
ATOM 739 C CA . LEU A 1 92 ? -5.799 -10.005 -7.056 1.00 85.62 92 LEU A CA 1
ATOM 740 C C . LEU A 1 92 ? -6.752 -10.282 -5.900 1.00 85.62 92 LEU A C 1
ATOM 742 O O . LEU A 1 92 ? -7.677 -9.507 -5.655 1.00 85.62 92 LEU A O 1
ATOM 746 N N . LYS A 1 93 ? -6.534 -11.390 -5.193 1.00 89.19 93 LYS A N 1
ATOM 747 C CA . LYS A 1 93 ? -7.376 -11.793 -4.069 1.00 89.19 93 LYS A CA 1
ATOM 748 C C . LYS A 1 93 ? -6.525 -12.362 -2.948 1.00 89.19 93 LYS A C 1
ATOM 750 O O . LYS A 1 93 ? -5.783 -13.316 -3.146 1.00 89.19 93 LYS A O 1
ATOM 755 N N . PHE A 1 94 ? -6.711 -11.814 -1.759 1.00 90.81 94 PHE A N 1
ATOM 756 C CA . PHE A 1 94 ? -6.114 -12.302 -0.527 1.00 90.81 94 PHE A CA 1
ATOM 757 C C . PHE A 1 94 ? -7.054 -12.009 0.639 1.00 90.81 94 PHE A C 1
ATOM 759 O O . PHE A 1 94 ? -7.851 -11.073 0.585 1.00 90.81 94 PHE A O 1
ATOM 766 N N . ASP A 1 95 ? -6.909 -12.789 1.705 1.00 91.88 95 ASP A N 1
ATOM 767 C CA . ASP A 1 95 ? -7.616 -12.594 2.964 1.00 91.88 95 ASP A CA 1
ATOM 768 C C . ASP A 1 95 ? -6.582 -12.402 4.081 1.00 91.88 95 ASP A C 1
ATOM 770 O O . ASP A 1 95 ? -5.543 -13.068 4.119 1.00 91.88 95 ASP A O 1
ATOM 774 N N . PHE A 1 96 ? -6.851 -11.485 5.006 1.00 91.69 96 PHE A N 1
ATOM 775 C CA . PHE A 1 96 ? -6.005 -11.268 6.177 1.00 91.69 96 PHE A CA 1
ATOM 776 C C . PHE A 1 96 ? -6.842 -10.809 7.369 1.00 91.69 96 PHE A C 1
ATOM 778 O O . PHE A 1 96 ? -7.960 -10.320 7.221 1.00 91.69 96 PHE A O 1
ATOM 785 N N . ARG A 1 97 ? -6.286 -10.957 8.574 1.00 91.12 97 ARG A N 1
ATOM 786 C CA . ARG A 1 97 ? -6.932 -10.474 9.794 1.00 91.12 97 ARG A CA 1
ATOM 787 C C . ARG A 1 97 ? -6.440 -9.076 10.148 1.00 91.12 97 ARG A C 1
ATOM 789 O O . ARG A 1 97 ? -5.232 -8.857 10.232 1.00 91.12 97 ARG A O 1
ATOM 796 N N . LEU A 1 98 ? -7.365 -8.159 10.427 1.00 89.62 98 LEU A N 1
ATOM 797 C CA . LEU A 1 98 ? -7.049 -6.768 10.770 1.00 89.62 98 LEU A CA 1
ATOM 798 C C . LEU A 1 98 ? -6.156 -6.640 12.013 1.00 89.62 98 LEU A C 1
ATOM 800 O O . LEU A 1 98 ? -5.302 -5.756 12.059 1.00 89.62 98 LEU A O 1
ATOM 804 N N . ASP A 1 99 ? -6.288 -7.540 12.992 1.00 91.38 99 ASP A N 1
ATOM 805 C CA . ASP A 1 99 ? -5.465 -7.527 14.207 1.00 91.38 99 ASP A CA 1
ATOM 806 C C . ASP A 1 99 ? -3.982 -7.828 13.942 1.00 91.38 99 ASP A C 1
ATOM 808 O O . ASP A 1 99 ? -3.124 -7.425 14.730 1.00 91.38 99 ASP A O 1
ATOM 812 N N . ARG A 1 100 ? -3.640 -8.438 12.797 1.00 91.75 100 ARG A N 1
ATOM 813 C CA . ARG A 1 100 ? -2.234 -8.587 12.385 1.00 91.75 100 ARG A CA 1
ATOM 814 C C . ARG A 1 100 ? -1.573 -7.234 12.129 1.00 91.75 100 ARG A C 1
ATOM 816 O O . ARG A 1 100 ? -0.391 -7.094 12.410 1.00 91.75 100 ARG A O 1
ATOM 823 N N . ILE A 1 101 ? -2.329 -6.226 11.687 1.00 91.75 101 ILE A N 1
ATOM 824 C CA . ILE A 1 101 ? -1.823 -4.866 11.442 1.00 91.75 101 ILE A CA 1
ATOM 825 C C . ILE A 1 101 ? -2.091 -3.960 12.643 1.00 91.75 101 ILE A C 1
ATOM 827 O O . ILE A 1 101 ? -1.167 -3.373 13.198 1.00 91.75 101 ILE A O 1
ATOM 831 N N . PHE A 1 102 ? -3.342 -3.892 13.095 1.00 91.19 102 PHE A N 1
ATOM 832 C CA . PHE A 1 102 ? -3.781 -2.914 14.095 1.00 91.19 102 PHE A CA 1
ATOM 833 C C . PHE A 1 102 ? -3.726 -3.432 15.542 1.00 91.19 102 PHE A C 1
ATOM 835 O O . PHE A 1 102 ? -4.012 -2.689 16.481 1.00 91.19 102 PHE A O 1
ATOM 842 N N . GLY A 1 103 ? -3.342 -4.694 15.755 1.00 89.44 103 GLY A N 1
ATOM 843 C CA . GLY A 1 103 ? -3.347 -5.314 17.079 1.00 89.44 103 GLY A CA 1
ATOM 844 C C . GLY A 1 103 ? -4.759 -5.442 17.654 1.00 89.44 103 GLY A C 1
ATOM 845 O O . GLY A 1 103 ? -5.735 -5.627 16.930 1.00 89.44 103 GLY A O 1
ATOM 846 N N . THR A 1 104 ? -4.876 -5.338 18.976 1.00 89.19 104 THR A N 1
ATOM 847 C CA . THR A 1 104 ? -6.160 -5.445 19.690 1.00 89.19 104 THR A CA 1
ATOM 848 C C . THR A 1 104 ? -7.045 -4.205 19.539 1.00 89.19 104 THR A C 1
ATOM 850 O O . THR A 1 104 ? -8.258 -4.293 19.723 1.00 89.19 104 THR A O 1
ATOM 853 N N . SER A 1 105 ? -6.464 -3.061 19.169 1.00 89.94 105 SER A N 1
ATOM 854 C CA . SER A 1 105 ? -7.156 -1.776 19.033 1.00 89.94 105 SER A CA 1
ATOM 855 C C . SER A 1 105 ? -7.409 -1.445 17.562 1.00 89.94 105 SER A C 1
ATOM 857 O O . SER A 1 105 ? -6.815 -0.525 17.004 1.00 89.94 105 SER A O 1
ATOM 859 N N . ILE A 1 106 ? -8.296 -2.212 16.923 1.00 90.88 106 ILE A N 1
ATOM 860 C CA . ILE A 1 106 ? -8.684 -1.981 15.523 1.00 90.88 106 ILE A CA 1
ATOM 861 C C . ILE A 1 106 ? -9.472 -0.661 15.429 1.00 90.88 106 ILE A C 1
ATOM 863 O O . ILE A 1 106 ? -10.520 -0.563 16.088 1.00 90.88 106 ILE A O 1
ATOM 867 N N . PRO A 1 107 ? -9.017 0.315 14.616 1.00 92.25 107 PRO A N 1
ATOM 868 C CA . PRO A 1 107 ? -9.669 1.615 14.484 1.00 92.25 107 PRO A CA 1
ATOM 869 C C . PRO A 1 107 ? -11.055 1.487 13.846 1.00 92.25 107 PRO A C 1
ATOM 871 O O . PRO A 1 107 ? -11.318 0.559 13.080 1.00 92.25 107 PRO A O 1
ATOM 874 N N . ASP A 1 108 ? -11.938 2.445 14.130 1.00 91.38 108 ASP A N 1
ATOM 875 C CA . ASP A 1 108 ? -13.303 2.452 13.585 1.00 91.38 108 ASP A CA 1
ATOM 876 C C . ASP A 1 108 ? -13.349 2.744 12.082 1.00 91.38 108 ASP A C 1
ATOM 878 O O . ASP A 1 108 ? -14.348 2.491 11.415 1.00 91.38 108 ASP A O 1
ATOM 882 N N . THR A 1 109 ? -12.273 3.283 11.519 1.00 92.31 109 THR A N 1
ATOM 883 C CA . THR A 1 109 ? -12.098 3.450 10.078 1.00 92.31 109 THR A CA 1
ATOM 884 C C . THR A 1 109 ? -10.650 3.169 9.720 1.00 92.31 109 THR A C 1
ATOM 886 O O . THR A 1 109 ? -9.731 3.655 10.378 1.00 92.31 109 THR A O 1
ATOM 889 N N . ILE A 1 110 ? -10.464 2.374 8.673 1.00 93.12 110 ILE A N 1
ATOM 890 C CA . ILE A 1 110 ? -9.168 2.080 8.068 1.00 93.12 110 ILE A CA 1
ATOM 891 C C . ILE A 1 110 ? -9.164 2.719 6.689 1.00 93.12 110 ILE A C 1
ATOM 893 O O . ILE A 1 110 ? -10.111 2.542 5.933 1.00 93.12 110 ILE A O 1
ATOM 897 N N . TYR A 1 111 ? -8.116 3.446 6.354 1.00 94.56 111 TYR A N 1
ATOM 898 C CA . TYR A 1 111 ? -7.905 4.008 5.030 1.00 94.56 111 TYR A CA 1
ATOM 899 C C . TYR A 1 111 ? -6.932 3.130 4.263 1.00 94.56 111 TYR A C 1
ATOM 901 O O . TYR A 1 111 ? -6.012 2.557 4.857 1.00 94.56 111 TYR A O 1
ATOM 909 N N . PHE A 1 112 ? -7.130 3.024 2.954 1.00 94.25 112 PHE A N 1
ATOM 910 C CA . PHE A 1 112 ? -6.196 2.314 2.100 1.00 94.25 112 PHE A CA 1
ATOM 911 C C . PHE A 1 112 ? -5.990 2.993 0.753 1.00 94.25 112 PHE A C 1
ATOM 913 O O . PHE A 1 112 ? -6.885 3.670 0.251 1.00 94.25 112 PHE A O 1
ATOM 920 N N . ASP A 1 113 ? -4.817 2.729 0.184 1.00 94.06 113 ASP A N 1
ATOM 921 C CA . ASP A 1 113 ? -4.494 2.942 -1.225 1.00 94.06 113 ASP A CA 1
ATOM 922 C C . ASP A 1 113 ? -4.106 1.599 -1.839 1.00 94.06 113 ASP A C 1
ATOM 924 O O . ASP A 1 113 ? -3.457 0.779 -1.181 1.00 94.06 113 ASP A O 1
ATOM 928 N N . LEU A 1 114 ? -4.494 1.378 -3.097 1.00 92.75 114 LEU A N 1
ATOM 929 C CA . LEU A 1 114 ? -4.011 0.267 -3.911 1.00 92.75 114 LEU A CA 1
ATOM 930 C C . LEU A 1 114 ? -3.161 0.836 -5.046 1.00 92.75 114 LEU A C 1
ATOM 932 O O . LEU A 1 114 ? -3.642 1.653 -5.826 1.00 92.75 114 LEU A O 1
ATOM 936 N N . ILE A 1 115 ? -1.901 0.416 -5.107 1.00 92.81 115 ILE A N 1
ATOM 937 C CA . ILE A 1 115 ? -0.884 0.981 -5.993 1.00 92.81 115 ILE A CA 1
ATOM 938 C C . ILE A 1 115 ? -0.258 -0.135 -6.823 1.00 92.81 115 ILE A C 1
ATOM 940 O O . ILE A 1 115 ? 0.111 -1.176 -6.268 1.00 92.81 115 ILE A O 1
ATOM 944 N N . THR A 1 116 ? -0.076 0.085 -8.125 1.00 91.75 116 THR A N 1
ATOM 945 C CA . THR A 1 116 ? 0.798 -0.758 -8.952 1.00 91.75 116 THR A CA 1
ATOM 946 C C . THR A 1 116 ? 2.155 -0.102 -9.122 1.00 91.75 116 THR A C 1
ATOM 948 O O . THR A 1 116 ? 2.279 1.114 -9.266 1.00 91.75 116 THR A O 1
ATOM 951 N N . VAL A 1 117 ? 3.209 -0.909 -9.081 1.00 91.38 117 VAL A N 1
ATOM 952 C CA . VAL A 1 117 ? 4.587 -0.430 -9.112 1.00 91.38 117 VAL A CA 1
ATOM 953 C C . VAL A 1 117 ? 5.376 -1.266 -10.107 1.00 91.38 117 VAL A C 1
ATOM 955 O O . VAL A 1 117 ? 5.457 -2.492 -9.996 1.00 91.38 117 VAL A O 1
ATOM 958 N N . SER A 1 118 ? 6.016 -0.597 -11.061 1.00 89.12 118 SER A N 1
ATOM 959 C CA . SER A 1 118 ? 7.089 -1.198 -11.845 1.00 89.12 118 SER A CA 1
ATOM 960 C C . SER A 1 118 ? 8.281 -1.405 -10.915 1.00 89.12 118 SER A C 1
ATOM 962 O O . SER A 1 118 ? 8.887 -0.431 -10.462 1.00 89.12 118 SER A O 1
ATOM 964 N N . TYR A 1 119 ? 8.588 -2.666 -10.590 1.00 90.31 119 TYR A N 1
ATOM 965 C CA . TYR A 1 119 ? 9.574 -3.033 -9.566 1.00 90.31 119 TYR A CA 1
ATOM 966 C C . TYR A 1 119 ? 10.757 -3.815 -10.168 1.00 90.31 119 TYR A C 1
ATOM 968 O O . TYR A 1 119 ? 10.921 -5.020 -9.936 1.00 90.31 119 TYR A O 1
ATOM 976 N N . PRO A 1 120 ? 11.594 -3.181 -11.008 1.00 87.94 120 PRO A N 1
ATOM 977 C CA . PRO A 1 120 ? 12.752 -3.853 -11.577 1.00 87.94 120 PRO A CA 1
ATOM 978 C C . PRO A 1 120 ? 13.784 -4.191 -10.487 1.00 87.94 120 PRO A C 1
ATOM 980 O O . PRO A 1 120 ? 13.900 -3.500 -9.478 1.00 87.94 120 PRO A O 1
ATOM 983 N N . LEU A 1 121 ? 14.582 -5.243 -10.709 1.00 84.81 121 LEU A N 1
ATOM 984 C CA . LEU A 1 121 ? 15.691 -5.600 -9.806 1.00 84.81 121 LEU A CA 1
ATOM 985 C C . LEU A 1 121 ? 16.760 -4.496 -9.725 1.00 84.81 121 LEU A C 1
ATOM 987 O O . LEU A 1 121 ? 17.437 -4.356 -8.712 1.00 84.81 121 LEU A O 1
ATOM 991 N N . SER A 1 122 ? 16.911 -3.728 -10.803 1.00 83.31 122 SER A N 1
ATOM 992 C CA . SER A 1 122 ? 17.806 -2.580 -10.914 1.00 83.31 122 SER A CA 1
ATOM 993 C C . SER A 1 122 ? 17.064 -1.430 -11.587 1.00 83.31 122 SER A C 1
ATOM 995 O O . SER A 1 122 ? 16.445 -1.646 -12.629 1.00 83.31 122 SER A O 1
ATOM 997 N N . GLY A 1 123 ? 17.171 -0.219 -11.049 1.00 83.38 123 GLY A N 1
ATOM 998 C CA . GLY A 1 123 ? 16.436 0.946 -11.551 1.00 83.38 123 GLY A CA 1
ATOM 999 C C . GLY A 1 123 ? 15.393 1.445 -10.553 1.00 83.38 123 GLY A C 1
ATOM 1000 O O . GLY A 1 123 ? 15.204 0.834 -9.501 1.00 83.38 123 GLY A O 1
ATOM 1001 N N . SER A 1 124 ? 14.769 2.579 -10.879 1.00 85.62 124 SER A N 1
ATOM 1002 C CA . SER A 1 124 ? 13.807 3.222 -9.985 1.00 85.62 124 SER A CA 1
ATOM 1003 C C . SER A 1 124 ? 12.526 2.401 -9.889 1.00 85.62 124 SER A C 1
ATOM 1005 O O . SER A 1 124 ? 11.984 1.991 -10.921 1.00 85.62 124 SER A O 1
ATOM 1007 N N . LYS A 1 125 ? 12.008 2.208 -8.676 1.00 89.38 125 LYS A N 1
ATOM 1008 C CA . LYS A 1 125 ? 10.710 1.550 -8.463 1.00 89.38 125 LYS A CA 1
ATOM 1009 C C . LYS A 1 125 ? 9.599 2.584 -8.547 1.00 89.38 125 LYS A C 1
ATOM 1011 O O . LYS A 1 125 ? 9.462 3.432 -7.668 1.00 89.38 125 LYS A O 1
ATOM 1016 N N . ARG A 1 126 ? 8.843 2.551 -9.642 1.00 88.19 126 ARG A N 1
ATOM 1017 C CA . ARG A 1 126 ? 7.911 3.625 -10.007 1.00 88.19 126 ARG A CA 1
ATOM 1018 C C . ARG A 1 126 ? 6.472 3.175 -9.891 1.00 88.19 126 ARG A C 1
ATOM 1020 O O . ARG A 1 126 ? 6.102 2.196 -10.537 1.00 88.19 126 ARG A O 1
ATOM 1027 N N . THR A 1 127 ? 5.678 3.922 -9.134 1.00 90.44 127 THR A N 1
ATOM 1028 C CA . THR A 1 127 ? 4.217 3.871 -9.182 1.00 90.44 127 THR A CA 1
ATOM 1029 C C . THR A 1 127 ? 3.769 4.046 -10.631 1.00 90.44 127 THR A C 1
ATOM 1031 O O . THR A 1 127 ? 4.212 4.963 -11.320 1.00 90.44 127 THR A O 1
ATOM 1034 N N . GLN A 1 128 ? 2.970 3.106 -11.113 1.00 88.88 128 GLN A N 1
ATOM 1035 C CA . GLN A 1 128 ? 2.405 3.115 -12.461 1.00 88.88 128 GLN A CA 1
ATOM 1036 C C . GLN A 1 128 ? 0.945 3.529 -12.399 1.00 88.88 128 GLN A C 1
ATOM 1038 O O . GLN A 1 128 ? 0.520 4.334 -13.215 1.00 88.88 128 GLN A O 1
ATOM 1043 N N . ASP A 1 129 ? 0.235 3.038 -11.387 1.00 89.81 129 ASP A N 1
ATOM 1044 C CA . ASP A 1 129 ? -1.169 3.333 -11.170 1.00 89.81 129 ASP A CA 1
ATOM 1045 C C . ASP A 1 129 ? -1.491 3.449 -9.675 1.00 89.81 129 ASP A C 1
ATOM 1047 O O . ASP A 1 129 ? -0.823 2.842 -8.827 1.00 89.81 129 ASP A O 1
ATOM 1051 N N . LEU A 1 130 ? -2.514 4.238 -9.363 1.00 89.94 130 LEU A N 1
ATOM 1052 C CA . LEU A 1 130 ? -3.064 4.450 -8.032 1.00 89.94 130 LEU A CA 1
ATOM 1053 C C . LEU A 1 130 ? -4.579 4.464 -8.147 1.00 89.94 130 LEU A C 1
ATOM 1055 O O . LEU A 1 130 ? -5.139 5.337 -8.805 1.00 89.94 130 LEU A O 1
ATOM 1059 N N . LEU A 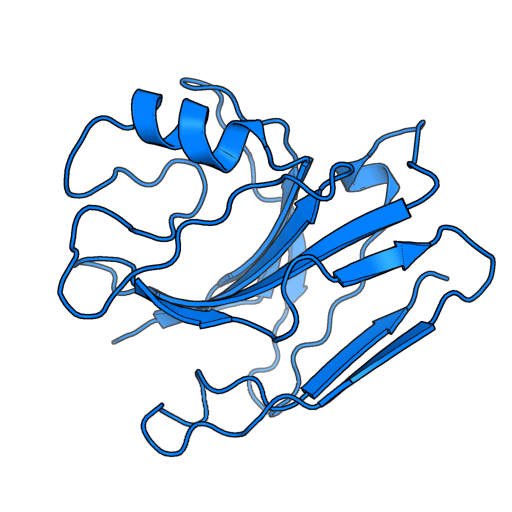1 131 ? -5.217 3.582 -7.385 1.00 88.31 131 LEU A N 1
ATOM 1060 C CA . LEU A 1 131 ? -6.664 3.519 -7.326 1.00 88.31 131 LEU A CA 1
ATOM 1061 C C . LEU A 1 131 ? -7.289 4.871 -6.934 1.00 88.31 131 LEU A C 1
ATOM 1063 O O . LEU A 1 131 ? -7.006 5.393 -5.852 1.00 88.31 131 LEU A O 1
ATOM 1067 N N . TYR A 1 132 ? -8.194 5.386 -7.770 1.00 86.00 132 TYR A N 1
ATOM 1068 C CA . TYR A 1 132 ? -8.920 6.634 -7.527 1.00 86.00 132 TYR A CA 1
ATOM 1069 C C . TYR A 1 132 ? -10.361 6.413 -6.997 1.00 86.00 132 TYR A C 1
ATOM 1071 O O . TYR A 1 132 ? -11.073 5.514 -7.454 1.00 86.00 132 TYR A O 1
ATOM 1079 N N . PRO A 1 133 ? -10.866 7.255 -6.066 1.00 87.88 133 PRO A N 1
ATOM 1080 C CA . PRO A 1 133 ? -10.136 8.281 -5.319 1.00 87.88 133 PRO A CA 1
ATOM 1081 C C . PRO A 1 133 ? -9.125 7.659 -4.355 1.00 87.88 133 PRO A C 1
ATOM 1083 O O . PRO A 1 133 ? -9.333 6.546 -3.884 1.00 87.88 133 PRO A O 1
ATOM 1086 N N . ASP A 1 134 ? -8.066 8.401 -4.035 1.00 89.19 134 ASP A N 1
ATOM 1087 C CA . ASP A 1 134 ? -7.092 7.959 -3.041 1.00 89.19 134 ASP A CA 1
ATOM 1088 C C . ASP A 1 134 ? -7.664 7.991 -1.608 1.00 89.19 134 ASP A C 1
ATOM 1090 O O . ASP A 1 134 ? -8.698 8.605 -1.317 1.00 89.19 134 ASP A O 1
ATOM 1094 N N . ARG A 1 135 ? -6.995 7.278 -0.700 1.00 92.50 135 ARG A N 1
ATOM 1095 C CA . ARG A 1 135 ? -7.305 7.146 0.731 1.00 92.50 135 ARG A CA 1
ATOM 1096 C C . ARG A 1 135 ? -8.736 6.684 0.967 1.00 92.50 135 ARG A C 1
ATOM 1098 O O . ARG A 1 135 ? -9.495 7.293 1.730 1.00 92.50 135 ARG A O 1
ATOM 1105 N N . LEU A 1 136 ? -9.114 5.577 0.340 1.00 92.50 136 LEU A N 1
ATOM 1106 C CA . LEU A 1 136 ? -10.455 5.016 0.463 1.00 92.50 136 LEU A CA 1
ATOM 1107 C C . LEU A 1 136 ? -10.727 4.553 1.903 1.00 92.50 136 LEU A C 1
ATOM 1109 O O . LEU A 1 136 ? -9.976 3.736 2.436 1.00 92.50 136 LEU A O 1
ATOM 1113 N N . PRO A 1 137 ? -11.815 5.014 2.549 1.00 92.88 137 PRO A N 1
ATOM 1114 C CA . PRO A 1 137 ? -12.142 4.593 3.905 1.00 92.88 137 PRO A CA 1
ATOM 1115 C C . PRO A 1 137 ? -12.881 3.257 3.910 1.00 92.88 137 PRO A C 1
ATOM 1117 O O . PRO A 1 137 ? -13.807 3.057 3.126 1.00 92.88 137 PRO A O 1
ATOM 1120 N N . ILE A 1 138 ? -12.581 2.394 4.868 1.00 89.00 138 ILE A N 1
ATOM 1121 C CA . ILE A 1 138 ? -13.303 1.164 5.175 1.00 89.00 138 ILE A CA 1
ATOM 1122 C C . ILE A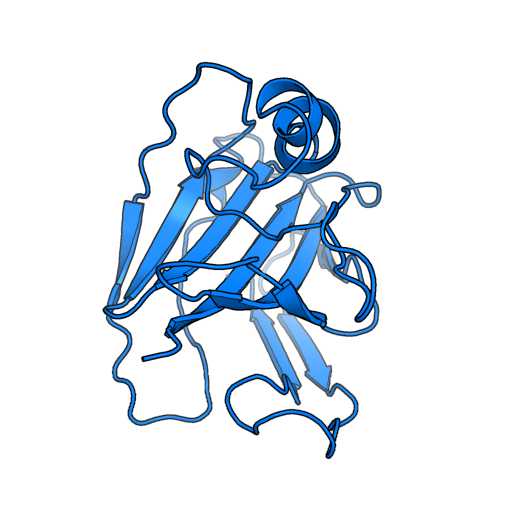 1 138 ? -13.754 1.261 6.639 1.00 89.00 138 ILE A C 1
ATOM 1124 O O . ILE A 1 138 ? -12.927 1.132 7.547 1.00 89.00 138 ILE A O 1
ATOM 1128 N N . PRO A 1 139 ? -15.041 1.548 6.901 1.00 87.19 139 PRO A N 1
ATOM 1129 C CA . PRO A 1 139 ? -15.546 1.625 8.263 1.00 87.19 139 PRO A CA 1
ATOM 1130 C C . PRO A 1 139 ? -15.576 0.231 8.896 1.00 87.19 139 PRO A C 1
ATOM 1132 O O . PRO A 1 139 ? -15.939 -0.757 8.257 1.00 87.19 139 PRO A O 1
ATOM 1135 N N . LYS A 1 140 ? -15.231 0.159 10.177 1.00 79.25 140 LYS A N 1
ATOM 1136 C CA . LYS A 1 140 ? -15.383 -1.030 11.009 1.00 79.25 140 LYS A CA 1
ATOM 1137 C C . LYS A 1 140 ? -16.871 -1.246 11.271 1.00 79.25 140 LYS A C 1
ATOM 1139 O O . LYS A 1 140 ? -17.527 -0.451 11.936 1.00 79.25 140 LYS A O 1
ATOM 1144 N N . GLY A 1 141 ? -17.408 -2.336 10.748 1.00 69.25 141 GLY A N 1
ATOM 1145 C CA . GLY A 1 141 ? -18.790 -2.748 10.952 1.00 69.25 141 GLY A CA 1
ATOM 1146 C C . GLY A 1 141 ? -18.968 -4.181 10.477 1.00 69.25 141 GLY A C 1
ATOM 1147 O O . GLY A 1 141 ? -18.215 -4.648 9.622 1.00 69.25 141 GLY A O 1
ATOM 1148 N N . SER A 1 142 ? -19.943 -4.893 11.038 1.00 58.31 142 SER A N 1
ATOM 1149 C CA . SER A 1 142 ? -20.276 -6.246 10.590 1.00 58.31 142 SER A CA 1
ATOM 1150 C C . SER A 1 142 ? -20.611 -6.222 9.096 1.00 58.31 142 SER A C 1
ATOM 1152 O O . SER A 1 142 ? -21.562 -5.548 8.702 1.00 58.31 142 SER A O 1
ATOM 1154 N N . SER A 1 143 ? -19.849 -6.960 8.282 1.00 65.31 143 SER A N 1
ATOM 1155 C CA . SER A 1 143 ? -20.024 -7.049 6.821 1.00 65.31 143 SER A CA 1
ATOM 1156 C C . SER A 1 143 ? -19.831 -5.733 6.052 1.00 65.31 143 SER A C 1
ATOM 1158 O O . SER A 1 143 ? -20.536 -5.483 5.073 1.00 65.31 143 SER A O 1
ATOM 1160 N N . ALA A 1 144 ? -18.880 -4.886 6.461 1.00 78.38 144 ALA A N 1
ATOM 1161 C CA . ALA A 1 144 ? -18.519 -3.714 5.669 1.00 78.38 144 ALA A CA 1
ATOM 1162 C C . ALA A 1 144 ? -17.919 -4.153 4.323 1.00 78.38 144 ALA A C 1
ATOM 1164 O O . ALA A 1 144 ? -16.835 -4.731 4.264 1.00 78.38 144 ALA A O 1
ATOM 1165 N N . GLU A 1 145 ? -18.631 -3.879 3.235 1.00 86.50 145 GLU A N 1
ATOM 1166 C CA . GLU A 1 145 ? -18.178 -4.111 1.868 1.00 86.50 145 GLU A CA 1
ATOM 1167 C C . GLU A 1 145 ? -18.092 -2.779 1.132 1.00 86.50 145 GLU A C 1
ATOM 1169 O O . GLU A 1 145 ? -19.009 -1.958 1.191 1.00 86.50 145 GLU A O 1
ATOM 1174 N N . LYS A 1 146 ? -16.993 -2.584 0.410 1.00 87.38 146 LYS A N 1
ATOM 1175 C CA . LYS A 1 146 ? -16.864 -1.528 -0.582 1.00 87.38 146 LYS A CA 1
ATOM 1176 C C . LYS A 1 146 ? -16.293 -2.084 -1.869 1.00 87.38 146 LYS A C 1
ATOM 1178 O O . LYS A 1 146 ? -15.473 -2.997 -1.856 1.00 87.38 146 LYS A O 1
ATOM 1183 N N . SER A 1 147 ? -16.723 -1.505 -2.974 1.00 90.50 147 SER A N 1
ATOM 1184 C CA . SER A 1 147 ? -16.204 -1.799 -4.299 1.00 90.50 147 SER A CA 1
ATOM 1185 C C . SER A 1 147 ? -16.293 -0.559 -5.166 1.00 90.50 147 SER A C 1
ATOM 1187 O O . SER A 1 147 ? -17.122 0.318 -4.915 1.00 90.50 147 SER A O 1
ATOM 1189 N N . GLY A 1 148 ? -15.487 -0.525 -6.213 1.00 88.44 148 GLY A N 1
ATOM 1190 C CA . GLY A 1 148 ? -15.501 0.536 -7.202 1.00 88.44 148 GLY A CA 1
ATOM 1191 C C . GLY A 1 148 ? -14.802 0.102 -8.479 1.00 88.44 148 GLY A C 1
ATOM 1192 O O . GLY A 1 148 ? -14.192 -0.966 -8.546 1.00 88.44 148 GLY A O 1
ATOM 1193 N N . SER A 1 149 ? -14.923 0.948 -9.488 1.00 88.69 149 SER A N 1
ATOM 1194 C CA . SER A 1 149 ? -14.172 0.877 -10.736 1.00 88.69 149 SER A CA 1
ATOM 1195 C C . SER A 1 149 ? -13.214 2.055 -10.795 1.00 88.69 149 SER A C 1
ATOM 1197 O O . SER A 1 149 ? -13.575 3.133 -10.318 1.00 88.69 149 SER A O 1
ATOM 1199 N N . ASP A 1 150 ? -12.064 1.859 -11.424 1.00 86.31 150 ASP A N 1
ATOM 1200 C CA . ASP A 1 150 ? -11.207 2.961 -11.851 1.00 86.31 150 ASP A CA 1
ATOM 1201 C C . ASP A 1 150 ? -11.336 3.190 -13.361 1.00 86.31 150 ASP A C 1
ATOM 1203 O O . ASP A 1 150 ? -11.906 2.369 -14.092 1.00 86.31 150 ASP A O 1
ATOM 1207 N N . LEU A 1 151 ? -10.828 4.324 -13.828 1.00 83.56 151 LEU A N 1
ATOM 1208 C CA . LEU A 1 151 ? -10.690 4.601 -15.247 1.00 83.56 151 LEU A CA 1
ATOM 1209 C C . LEU A 1 151 ? -9.542 3.766 -15.809 1.00 83.56 151 LEU A C 1
ATOM 1211 O O . LEU A 1 151 ? -8.417 3.883 -15.348 1.00 83.56 151 LEU A O 1
ATOM 1215 N N . SER A 1 152 ? -9.822 2.974 -16.845 1.00 84.56 152 SER A N 1
ATOM 1216 C CA . SER A 1 152 ? -8.755 2.266 -17.554 1.00 84.56 152 SER A CA 1
ATOM 1217 C C . SER A 1 152 ? -7.810 3.263 -18.218 1.00 84.56 152 SER A C 1
ATOM 1219 O O . SER A 1 152 ? -8.239 4.082 -19.044 1.00 84.56 152 SER A O 1
ATOM 1221 N N . ASP A 1 153 ? -6.526 3.160 -17.890 1.00 83.75 153 ASP A N 1
ATOM 1222 C CA . ASP A 1 153 ? -5.468 3.911 -18.549 1.00 83.75 153 ASP A CA 1
ATOM 1223 C C . ASP A 1 153 ? -4.861 3.088 -19.692 1.00 83.75 153 ASP A C 1
ATOM 1225 O O . ASP A 1 153 ? -3.975 2.250 -19.523 1.00 83.75 153 ASP A O 1
ATOM 1229 N N . THR A 1 154 ? -5.306 3.387 -20.914 1.00 82.94 154 THR A N 1
ATOM 1230 C CA . THR A 1 154 ? -4.812 2.728 -22.137 1.00 82.94 154 THR A CA 1
ATOM 1231 C C . THR A 1 154 ? -3.323 2.958 -22.430 1.00 82.94 154 THR A C 1
ATOM 1233 O O . THR A 1 154 ? -2.781 2.322 -23.335 1.00 82.94 154 THR A O 1
ATOM 1236 N N . THR A 1 155 ? -2.660 3.872 -21.714 1.00 84.31 155 THR A N 1
ATOM 1237 C CA . THR A 1 155 ? -1.217 4.112 -21.838 1.00 84.31 155 THR A CA 1
ATOM 1238 C C . THR A 1 155 ? -0.388 3.167 -20.968 1.00 84.31 155 THR A C 1
ATOM 1240 O O . THR A 1 155 ? 0.802 2.975 -21.239 1.00 84.31 155 THR A O 1
ATOM 1243 N N . LEU A 1 156 ? -1.008 2.530 -19.970 1.00 83.56 156 LEU A N 1
ATOM 1244 C CA . LEU A 1 156 ? -0.368 1.555 -19.099 1.00 83.56 156 LEU A CA 1
ATOM 1245 C C . LEU A 1 156 ? -0.439 0.142 -19.687 1.00 83.56 156 LEU A C 1
ATOM 1247 O O . LEU A 1 156 ? -1.300 -0.215 -20.491 1.00 83.56 156 LEU A O 1
ATOM 1251 N N . ASN A 1 157 ? 0.494 -0.711 -19.262 1.00 84.12 157 ASN A N 1
ATOM 1252 C CA . ASN A 1 157 ? 0.354 -2.145 -19.494 1.00 84.12 157 ASN A CA 1
ATOM 1253 C C . ASN A 1 157 ? -0.870 -2.649 -18.715 1.00 84.12 157 ASN A C 1
ATOM 1255 O O . ASN A 1 157 ? -1.019 -2.319 -17.543 1.00 84.12 157 ASN A O 1
ATOM 1259 N N . SER A 1 158 ? -1.685 -3.520 -19.312 1.00 81.56 158 SER A N 1
ATOM 1260 C CA . SER A 1 158 ? -2.864 -4.096 -18.653 1.00 81.56 158 SER A CA 1
ATOM 1261 C C . SER A 1 158 ? -2.557 -4.787 -17.319 1.00 81.56 158 SER A C 1
ATOM 1263 O O . SER A 1 158 ? -3.426 -4.887 -16.467 1.00 81.56 158 SER A O 1
ATOM 1265 N N . SER A 1 159 ? -1.327 -5.274 -17.110 1.00 81.94 159 SER A N 1
ATOM 1266 C CA . SER A 1 159 ? -0.887 -5.848 -15.828 1.00 81.94 159 SER A CA 1
ATOM 1267 C C . SER A 1 159 ? -0.500 -4.806 -14.767 1.00 81.94 159 SER A C 1
ATOM 1269 O O . SER A 1 159 ? 0.125 -5.165 -13.773 1.00 81.94 159 SER A O 1
ATOM 1271 N N . LEU A 1 160 ? -0.699 -3.521 -15.040 1.00 86.25 160 LEU A N 1
ATOM 1272 C CA . LEU A 1 160 ? -0.400 -2.390 -14.161 1.00 86.25 160 LEU A CA 1
ATOM 1273 C C . LEU A 1 160 ? -1.596 -1.430 -14.036 1.00 86.25 160 LEU A C 1
ATOM 1275 O O . LEU A 1 160 ? -1.550 -0.582 -13.159 1.00 86.25 160 LEU A O 1
ATOM 1279 N N . ASP A 1 161 ? -2.628 -1.587 -14.869 1.00 88.50 161 ASP A N 1
ATOM 1280 C CA . ASP A 1 161 ? -3.873 -0.805 -14.879 1.00 88.50 161 ASP A CA 1
ATOM 1281 C C . ASP A 1 161 ? -4.920 -1.467 -13.960 1.00 88.50 161 ASP A C 1
ATOM 1283 O O . ASP A 1 161 ? -5.460 -2.539 -14.263 1.00 88.50 161 ASP A O 1
ATOM 1287 N N . ILE A 1 162 ? -5.178 -0.871 -12.796 1.00 87.56 162 ILE A N 1
ATOM 1288 C CA . ILE A 1 162 ? -6.216 -1.302 -11.861 1.00 87.56 162 ILE A CA 1
ATOM 1289 C C . ILE A 1 162 ? -7.542 -0.753 -12.365 1.00 87.56 162 ILE A C 1
ATOM 1291 O O . ILE A 1 162 ? -7.855 0.407 -12.187 1.00 87.56 162 ILE A O 1
ATOM 1295 N N . THR A 1 163 ? -8.399 -1.612 -12.902 1.00 90.50 163 THR A N 1
ATOM 1296 C CA . THR A 1 163 ? -9.706 -1.173 -13.430 1.00 90.50 163 THR A CA 1
ATOM 1297 C C . THR A 1 163 ? -10.860 -1.336 -12.440 1.00 90.50 163 THR A C 1
ATOM 1299 O O . THR A 1 163 ? -11.968 -0.842 -12.661 1.00 90.50 163 THR A O 1
ATOM 1302 N N . GLY A 1 164 ? -10.635 -2.020 -11.318 1.00 90.00 164 GLY A N 1
ATOM 1303 C CA . GLY A 1 164 ? -11.659 -2.195 -10.299 1.00 90.00 164 GLY A CA 1
ATOM 1304 C C . GLY A 1 164 ? -11.177 -2.920 -9.056 1.00 90.00 164 GLY A C 1
ATOM 1305 O O . GLY A 1 164 ? -10.134 -3.572 -9.037 1.00 90.00 164 GLY A O 1
ATOM 1306 N N . TRP A 1 165 ? -11.965 -2.794 -7.994 1.00 91.56 165 TRP A N 1
ATOM 1307 C CA . TRP A 1 165 ? -11.602 -3.297 -6.680 1.00 91.56 165 TRP A CA 1
ATOM 1308 C C . TRP A 1 165 ? -12.825 -3.649 -5.844 1.00 91.56 165 TRP A C 1
ATOM 1310 O O . TRP A 1 165 ? -13.937 -3.149 -6.041 1.00 91.56 165 TRP A O 1
ATOM 1320 N N . LYS A 1 166 ? -12.588 -4.503 -4.850 1.00 91.38 166 LYS A N 1
ATOM 1321 C CA . LYS A 1 166 ? -13.548 -4.847 -3.810 1.00 91.38 166 LYS A CA 1
ATOM 1322 C C . LYS A 1 166 ? -12.803 -5.181 -2.525 1.00 91.38 166 LYS A C 1
ATOM 1324 O O . LYS A 1 166 ? -11.929 -6.040 -2.531 1.00 91.38 166 LYS A O 1
ATOM 1329 N N . VAL A 1 167 ? -13.189 -4.546 -1.426 1.00 88.31 167 VAL A N 1
ATOM 1330 C CA . VAL A 1 167 ? -12.715 -4.862 -0.077 1.00 88.31 167 VAL A CA 1
ATOM 1331 C C . VAL A 1 167 ? -13.908 -5.218 0.794 1.00 88.31 167 VAL A C 1
ATOM 1333 O O . VAL A 1 167 ? -14.941 -4.547 0.770 1.00 88.31 167 VAL A O 1
ATOM 1336 N N . ARG A 1 168 ? -13.764 -6.285 1.577 1.00 87.62 168 ARG A N 1
ATOM 1337 C CA . ARG A 1 168 ? -14.776 -6.736 2.528 1.00 87.62 168 ARG A CA 1
ATOM 1338 C C . ARG A 1 168 ? -14.121 -6.992 3.882 1.00 87.62 168 ARG A C 1
ATOM 1340 O O . ARG A 1 168 ? -13.148 -7.731 3.955 1.00 87.62 168 ARG A O 1
ATOM 1347 N N . ILE A 1 169 ? -14.685 -6.414 4.937 1.00 82.69 169 ILE A N 1
ATOM 1348 C CA . ILE A 1 169 ? -14.400 -6.775 6.327 1.00 82.69 169 ILE A CA 1
ATOM 1349 C C . ILE A 1 169 ? -15.493 -7.745 6.777 1.00 82.69 169 ILE A C 1
ATOM 1351 O O . ILE A 1 169 ? -16.685 -7.444 6.654 1.00 82.69 169 ILE A O 1
ATOM 1355 N N . GLN A 1 170 ? -15.076 -8.915 7.258 1.00 75.31 170 GLN A N 1
ATOM 1356 C CA . GLN A 1 170 ? -15.950 -9.973 7.768 1.00 75.31 170 GLN A CA 1
ATOM 1357 C C . GLN A 1 170 ? -15.859 -10.063 9.286 1.00 75.31 170 GLN A C 1
ATOM 1359 O O . GLN A 1 170 ? -14.726 -9.966 9.810 1.00 75.31 170 GLN A O 1
#